Protein AF-A0A0B7A1J0-F1 (afdb_monomer_lite)

InterPro domains:
  IPR005554 NOL6/Upt22 [PTHR17972] (1-112)
  IPR035367 Nrap protein, domain 2 [PF17403] (1-101)

pLDDT: mean 89.03, std 8.46, range [56.44, 97.12]

Secondary structure (DSSP, 8-state):
----TT--HHHHHHHHHHHHHH--TTTS--B-----S-TTSPPHHHHHHH-SS--B-TTSS-BTTTT--HHHHHHHHHHHHHHHHHHHS--TTHHIIIII-PPPGGGT-S--

Radius of gyration: 17.22 Å; chains: 1; bounding box: 36×42×45 Å

Sequence (112 aa):
KKLNKTMNSYQVLRTTLINLSRADWILEPPSLFEDKHDKTQPTSDEFRNVGHCVFIDRTGYFNLAYMLTSSVFARVKQEAELAINALDCSHHNCFDILFMTHLSFSRKFDHI

Organism: NCBI:txid1028688

Foldseek 3Di:
DDDDPPDDPVRVLLVVLVCLLPDDQQPDNAELAPDDPDPPADDPVNVNVQAAGAYYYNVRHDGPCRVPHPVNSVVSNVLSVVLNVLVVPPDPCSCCVNPVDDDDPVRVDPHD

Structure (mmCIF, N/CA/C/O backbone):
data_AF-A0A0B7A1J0-F1
#
_entry.id   AF-A0A0B7A1J0-F1
#
loop_
_atom_site.group_PDB
_atom_site.id
_atom_site.type_symbol
_atom_site.label_atom_id
_atom_site.label_alt_id
_atom_site.label_comp_id
_atom_site.label_asym_id
_atom_site.label_entity_id
_atom_site.label_seq_id
_atom_site.pdbx_PDB_ins_code
_atom_site.Cartn_x
_atom_site.Cartn_y
_atom_site.Cartn_z
_atom_site.occupancy
_atom_site.B_iso_or_equiv
_atom_site.auth_seq_id
_atom_site.auth_comp_id
_atom_site.auth_asym_id
_atom_site.auth_atom_id
_atom_site.pdbx_PDB_model_num
ATOM 1 N N . LYS A 1 1 ? 11.004 7.531 5.356 1.00 65.88 1 LYS A N 1
ATOM 2 C CA . LYS A 1 1 ? 11.082 8.940 4.882 1.00 65.88 1 LYS A CA 1
ATOM 3 C C . LYS A 1 1 ? 9.675 9.516 4.926 1.00 65.88 1 LYS A C 1
ATOM 5 O O . LYS A 1 1 ? 8.765 8.823 4.490 1.00 65.88 1 LYS A O 1
ATOM 10 N N . LYS A 1 2 ? 9.484 10.716 5.480 1.00 83.62 2 LYS A N 1
ATOM 11 C CA . LYS A 1 2 ? 8.164 11.360 5.560 1.00 83.62 2 LYS A CA 1
ATOM 12 C C . LYS A 1 2 ? 7.913 12.172 4.286 1.00 83.62 2 LYS A C 1
ATOM 14 O O . LYS A 1 2 ? 8.852 12.773 3.768 1.00 83.62 2 LYS A O 1
ATOM 19 N N . LEU A 1 3 ? 6.678 12.159 3.788 1.00 90.50 3 LEU A N 1
ATOM 20 C CA . LEU A 1 3 ? 6.271 13.004 2.664 1.00 90.50 3 LEU A CA 1
ATOM 21 C C . LEU A 1 3 ? 6.324 14.485 3.068 1.00 90.50 3 LEU A C 1
ATOM 23 O O . LEU A 1 3 ? 6.041 14.829 4.217 1.00 90.50 3 LEU A O 1
ATOM 27 N N . ASN A 1 4 ? 6.672 15.359 2.124 1.00 92.75 4 ASN A N 1
ATOM 28 C CA . ASN A 1 4 ? 6.645 16.807 2.305 1.00 92.75 4 ASN A CA 1
ATOM 29 C C . ASN A 1 4 ? 6.100 17.506 1.044 1.00 92.75 4 ASN A C 1
ATOM 31 O O . ASN A 1 4 ? 5.982 16.894 -0.015 1.00 92.75 4 ASN A O 1
ATOM 35 N N . LYS A 1 5 ? 5.768 18.797 1.168 1.00 92.94 5 LYS A N 1
ATOM 36 C CA . LYS A 1 5 ? 5.136 19.583 0.093 1.00 92.94 5 LYS A CA 1
ATOM 37 C C . LYS A 1 5 ? 6.075 19.949 -1.064 1.00 92.94 5 LYS A C 1
ATOM 39 O O . LYS A 1 5 ? 5.590 20.409 -2.089 1.00 92.94 5 LYS A O 1
ATOM 44 N N . THR A 1 6 ? 7.389 19.794 -0.905 1.00 95.50 6 THR A N 1
ATOM 45 C CA . THR A 1 6 ? 8.384 20.143 -1.933 1.00 95.50 6 THR A CA 1
ATOM 46 C C . THR A 1 6 ? 8.806 18.943 -2.779 1.00 95.50 6 THR A C 1
ATOM 48 O O . THR A 1 6 ? 9.563 19.106 -3.733 1.00 95.50 6 THR A O 1
ATOM 51 N N . MET A 1 7 ? 8.323 17.740 -2.453 1.00 95.31 7 MET A N 1
ATOM 52 C CA . MET A 1 7 ? 8.622 16.530 -3.208 1.00 95.31 7 MET A CA 1
ATOM 53 C C . MET A 1 7 ? 7.934 16.532 -4.573 1.00 95.31 7 MET A C 1
ATOM 55 O O . MET A 1 7 ? 6.739 16.803 -4.680 1.00 95.31 7 MET A O 1
ATOM 59 N N . ASN A 1 8 ? 8.680 16.161 -5.612 1.00 95.50 8 ASN A N 1
ATOM 60 C CA . ASN A 1 8 ? 8.103 15.900 -6.928 1.00 95.50 8 ASN A CA 1
ATOM 61 C C . ASN A 1 8 ? 7.326 14.567 -6.946 1.00 95.50 8 ASN A C 1
ATOM 63 O O . ASN A 1 8 ? 7.434 13.747 -6.030 1.00 95.50 8 ASN A O 1
ATOM 67 N N . SER A 1 9 ? 6.552 14.329 -8.008 1.00 94.31 9 SER A N 1
ATOM 68 C CA . SER A 1 9 ? 5.712 13.129 -8.147 1.00 94.31 9 SER A CA 1
ATOM 69 C C . SER A 1 9 ? 6.500 11.821 -8.016 1.00 94.31 9 SER A C 1
ATOM 71 O O . SER A 1 9 ? 6.044 10.901 -7.340 1.00 94.31 9 SER A O 1
ATOM 73 N N . TYR A 1 10 ? 7.709 11.756 -8.582 1.00 92.62 10 TYR A N 1
ATOM 74 C CA . TYR A 1 10 ? 8.599 10.600 -8.463 1.00 92.62 10 TYR A CA 1
ATOM 75 C C . TYR A 1 10 ? 8.994 10.325 -7.007 1.00 92.62 10 TYR A C 1
ATOM 77 O O . TYR A 1 10 ? 8.911 9.196 -6.523 1.00 92.62 10 TYR A O 1
ATOM 85 N N . GLN A 1 11 ? 9.388 11.365 -6.276 1.00 94.00 11 GLN A N 1
ATOM 86 C CA . GLN A 1 11 ? 9.762 11.262 -4.871 1.00 94.00 11 GLN A CA 1
ATOM 87 C C . GLN A 1 11 ? 8.572 10.839 -4.004 1.00 94.00 11 GLN A C 1
ATOM 89 O O . GLN A 1 11 ? 8.755 10.029 -3.088 1.00 94.00 11 GLN A O 1
ATOM 94 N N . VAL A 1 12 ? 7.373 11.365 -4.287 1.00 96.31 12 VAL A N 1
ATOM 95 C CA . VAL A 1 12 ? 6.128 10.973 -3.608 1.00 96.31 12 VAL A CA 1
ATOM 96 C C . VAL A 1 12 ? 5.846 9.496 -3.856 1.00 96.31 1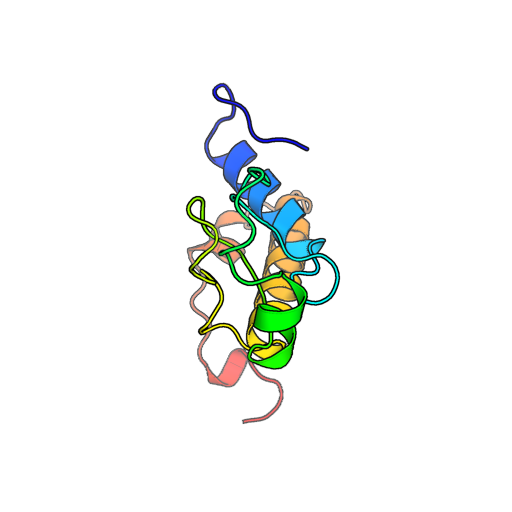2 VAL A C 1
ATOM 98 O O . VAL A 1 12 ? 5.751 8.743 -2.890 1.00 96.31 12 VAL A O 1
ATOM 101 N N . LEU A 1 13 ? 5.813 9.060 -5.120 1.00 95.06 13 LEU A N 1
ATOM 102 C CA . LEU A 1 13 ? 5.589 7.662 -5.492 1.00 95.06 13 LEU A CA 1
ATOM 103 C C . LEU A 1 13 ? 6.597 6.733 -4.811 1.00 95.06 13 LEU A C 1
ATOM 105 O O . LEU A 1 13 ? 6.197 5.810 -4.105 1.00 95.06 13 LEU A O 1
ATOM 109 N N . ARG A 1 14 ? 7.902 6.991 -4.971 1.00 94.88 14 ARG A N 1
ATOM 110 C CA . ARG A 1 14 ? 8.956 6.143 -4.394 1.00 94.88 14 ARG A CA 1
ATOM 111 C C . ARG A 1 14 ? 8.826 6.058 -2.876 1.00 94.88 14 ARG A C 1
ATOM 113 O O . ARG A 1 14 ? 9.036 5.001 -2.291 1.00 94.88 14 ARG A O 1
ATOM 120 N N . THR A 1 15 ? 8.463 7.159 -2.222 1.00 96.00 15 THR A N 1
ATOM 121 C CA . THR A 1 15 ? 8.260 7.170 -0.769 1.00 96.00 15 THR A CA 1
ATOM 122 C C . THR A 1 15 ? 7.018 6.382 -0.366 1.00 96.00 15 THR A C 1
ATOM 124 O O . THR A 1 15 ? 7.082 5.631 0.603 1.00 96.00 15 THR A O 1
ATOM 127 N N . THR A 1 16 ? 5.914 6.497 -1.101 1.00 95.69 16 THR A N 1
ATOM 128 C CA . THR A 1 16 ? 4.708 5.692 -0.872 1.00 95.69 16 THR A CA 1
ATOM 129 C C . THR A 1 16 ? 4.996 4.203 -1.038 1.00 95.69 16 THR A C 1
ATOM 131 O O . THR A 1 16 ? 4.666 3.435 -0.139 1.00 95.69 16 THR A O 1
ATOM 134 N N . LEU A 1 17 ? 5.691 3.803 -2.109 1.00 96.25 17 LEU A N 1
ATOM 135 C CA . LEU A 1 17 ? 6.091 2.410 -2.335 1.00 96.25 17 LEU A CA 1
ATOM 136 C C . LEU A 1 17 ? 6.954 1.879 -1.184 1.00 96.25 17 LEU A C 1
ATOM 138 O O . LEU A 1 17 ? 6.668 0.810 -0.660 1.00 96.25 17 LEU A O 1
ATOM 142 N N . ILE A 1 18 ? 7.948 2.649 -0.719 1.00 95.81 18 ILE A N 1
ATOM 143 C CA . ILE A 1 18 ? 8.793 2.261 0.429 1.00 95.81 18 ILE A CA 1
ATOM 144 C C . ILE A 1 18 ? 7.977 2.069 1.707 1.00 95.81 18 ILE A C 1
ATOM 146 O O . ILE A 1 18 ? 8.283 1.184 2.504 1.00 95.81 18 ILE A O 1
ATOM 150 N N . ASN A 1 19 ? 6.972 2.915 1.942 1.00 95.06 19 ASN A N 1
ATOM 151 C CA . ASN A 1 19 ? 6.109 2.751 3.107 1.00 95.06 19 ASN A CA 1
ATOM 152 C C . ASN A 1 19 ? 5.230 1.507 2.956 1.00 95.06 19 ASN A C 1
ATOM 154 O O . ASN A 1 19 ? 5.145 0.732 3.898 1.00 95.06 19 ASN A O 1
ATOM 158 N N . LEU A 1 20 ? 4.638 1.274 1.781 1.00 95.44 20 LEU A N 1
ATOM 159 C CA . LEU A 1 20 ? 3.817 0.088 1.528 1.00 95.44 20 LEU A CA 1
ATOM 160 C C . LEU A 1 20 ? 4.619 -1.209 1.651 1.00 95.44 20 LEU A C 1
ATOM 162 O O . LEU A 1 20 ? 4.150 -2.130 2.305 1.00 95.44 20 LEU A O 1
ATOM 166 N N . SER A 1 21 ? 5.834 -1.278 1.101 1.00 96.12 21 SER A N 1
ATOM 167 C CA . SER A 1 21 ? 6.640 -2.505 1.140 1.00 96.12 21 SER A CA 1
ATOM 168 C C . SER A 1 21 ? 7.037 -2.908 2.567 1.00 96.12 21 SER A C 1
ATOM 170 O O . SER A 1 21 ? 7.163 -4.091 2.874 1.00 96.12 21 SER A O 1
ATOM 172 N N . ARG A 1 22 ? 7.192 -1.927 3.466 1.00 94.06 22 ARG A N 1
ATOM 173 C CA . ARG A 1 22 ? 7.619 -2.139 4.859 1.00 94.06 22 ARG A CA 1
ATOM 174 C C . ARG A 1 22 ? 6.473 -2.193 5.863 1.00 94.06 22 ARG A C 1
ATOM 176 O O . ARG A 1 22 ? 6.676 -2.710 6.953 1.00 94.06 22 ARG A O 1
ATOM 183 N N . ALA A 1 23 ? 5.303 -1.655 5.531 1.00 91.88 23 ALA A N 1
ATOM 184 C CA . ALA A 1 23 ? 4.203 -1.541 6.476 1.00 91.88 23 ALA A CA 1
ATOM 185 C C . ALA A 1 23 ? 3.602 -2.903 6.842 1.00 91.88 23 ALA A C 1
ATOM 187 O O . ALA A 1 23 ? 3.506 -3.811 6.013 1.00 91.88 23 ALA A O 1
ATOM 188 N N . ASP A 1 24 ? 3.134 -3.025 8.078 1.00 91.00 24 ASP A N 1
ATOM 189 C CA . ASP A 1 24 ? 2.324 -4.147 8.533 1.00 91.00 24 ASP A CA 1
ATOM 190 C C . ASP A 1 24 ? 0.994 -3.620 9.070 1.00 91.00 24 ASP A C 1
ATOM 192 O O . ASP A 1 24 ? 0.866 -3.300 10.243 1.00 91.00 24 ASP A O 1
ATOM 196 N N . TRP A 1 25 ? -0.016 -3.514 8.204 1.00 92.25 25 TRP A N 1
ATOM 197 C CA . TRP A 1 25 ? -1.337 -3.002 8.597 1.00 92.25 25 TRP A CA 1
ATOM 198 C C . TRP A 1 25 ? -2.163 -4.005 9.418 1.00 92.25 25 TRP A C 1
ATOM 200 O O . TRP A 1 25 ? -3.331 -3.747 9.705 1.00 92.25 25 TRP A O 1
ATOM 210 N N . ILE A 1 26 ? -1.587 -5.161 9.759 1.00 87.38 26 ILE A N 1
ATOM 211 C CA . ILE A 1 26 ? -2.208 -6.175 10.611 1.00 87.38 26 ILE A CA 1
ATOM 212 C C . ILE A 1 26 ? -1.683 -5.995 12.038 1.00 87.38 26 ILE A C 1
ATOM 214 O O . ILE A 1 26 ? -2.465 -5.810 12.976 1.00 87.38 26 ILE A O 1
ATOM 218 N N . LEU A 1 27 ? -0.358 -6.004 12.202 1.00 88.00 27 LEU A N 1
ATOM 219 C CA . LEU A 1 27 ? 0.308 -5.879 13.502 1.00 88.00 27 LEU A CA 1
ATOM 220 C C . LEU A 1 27 ? 0.439 -4.421 13.961 1.00 88.00 27 LEU A C 1
ATOM 222 O O . LEU A 1 27 ? 0.201 -4.129 15.132 1.00 88.00 27 LEU A O 1
ATOM 226 N N . GLU A 1 28 ? 0.738 -3.507 13.040 1.00 90.69 28 GLU A N 1
ATOM 227 C CA . GLU A 1 28 ? 0.980 -2.083 13.294 1.00 90.69 28 GLU A CA 1
ATOM 228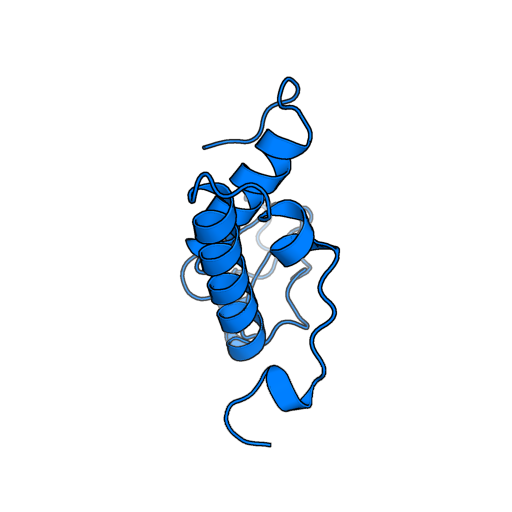 C C . GLU A 1 28 ? 0.056 -1.216 12.418 1.00 90.69 28 GLU A C 1
ATOM 230 O O . GLU A 1 28 ? 0.495 -0.568 11.458 1.00 90.69 28 GLU A O 1
ATOM 235 N N . PRO A 1 29 ? -1.259 -1.225 12.700 1.00 91.25 29 PRO A N 1
ATOM 236 C CA . PRO A 1 29 ? -2.229 -0.577 11.838 1.00 91.25 29 PRO A CA 1
ATOM 237 C C . PRO A 1 29 ? -2.058 0.947 11.836 1.00 91.25 29 PRO A C 1
ATOM 239 O O . PRO A 1 29 ? -1.984 1.566 12.903 1.00 91.25 29 PRO A O 1
ATOM 242 N N . PRO A 1 30 ? -2.014 1.593 10.657 1.00 92.88 30 PRO A N 1
ATOM 243 C CA . PRO A 1 30 ? -2.022 3.044 10.587 1.00 92.88 30 PRO A CA 1
ATOM 244 C C . PRO A 1 30 ? -3.349 3.616 11.102 1.00 92.88 30 PRO A C 1
ATOM 246 O O . PRO A 1 30 ? -4.424 3.044 10.920 1.00 92.88 30 PRO A O 1
ATOM 249 N N . SER A 1 31 ? -3.279 4.805 11.692 1.00 92.56 31 SER A N 1
ATOM 250 C CA . SER A 1 31 ? -4.449 5.564 12.130 1.00 92.56 31 SER A CA 1
ATOM 251 C C . SER A 1 31 ? -4.287 7.034 11.758 1.00 92.56 31 SER A C 1
ATOM 253 O O . SER A 1 31 ? -3.216 7.614 11.942 1.00 92.56 31 SER A O 1
ATOM 255 N N . LEU A 1 32 ? -5.351 7.634 11.221 1.00 93.12 32 LEU A N 1
ATOM 256 C CA . LEU A 1 32 ? -5.496 9.089 11.106 1.00 93.12 32 LEU A CA 1
ATOM 257 C C . LEU A 1 32 ? -6.220 9.689 12.316 1.00 93.12 32 LEU A C 1
ATOM 259 O O . LEU A 1 32 ? -6.283 10.915 12.437 1.00 93.12 32 LEU A O 1
ATOM 263 N N . PHE A 1 33 ? -6.800 8.848 13.174 1.00 90.75 33 PHE A N 1
ATOM 264 C CA . PHE A 1 33 ? -7.408 9.269 14.423 1.00 90.75 33 PHE A CA 1
ATOM 265 C C . PHE A 1 33 ? -6.297 9.591 15.420 1.00 90.75 33 PHE A C 1
ATOM 267 O O . PHE A 1 33 ? -5.550 8.716 15.861 1.00 90.75 33 PHE A O 1
ATOM 274 N N . GLU A 1 34 ? -6.174 10.874 15.738 1.00 84.12 34 GLU A N 1
ATOM 275 C CA . GLU A 1 34 ? -5.397 11.340 16.878 1.00 84.12 34 GLU A CA 1
ATOM 276 C C . GLU A 1 34 ? -6.269 11.105 18.107 1.00 84.12 34 GLU A C 1
ATOM 278 O O . GLU A 1 34 ? -7.334 11.714 18.197 1.00 84.12 34 GLU A O 1
ATOM 283 N N . ASP A 1 35 ? -5.850 10.186 18.980 1.00 69.50 35 ASP A N 1
ATOM 284 C CA . ASP A 1 35 ? -6.607 9.738 20.151 1.00 69.50 35 ASP A CA 1
ATOM 285 C C . ASP A 1 35 ? -7.085 10.940 20.978 1.00 69.50 35 ASP A C 1
ATOM 287 O O . ASP A 1 35 ? -6.316 11.625 21.659 1.00 69.50 35 ASP A O 1
ATOM 291 N N . LYS A 1 36 ? -8.370 11.258 20.829 1.00 63.91 36 LYS A N 1
ATOM 292 C CA . LYS A 1 36 ? -9.056 12.296 21.589 1.00 63.91 36 LYS A CA 1
ATOM 293 C C . LYS A 1 36 ? -9.787 11.580 22.703 1.00 63.91 36 LYS A C 1
ATOM 295 O O . LYS A 1 36 ? -10.452 10.595 22.434 1.00 63.91 36 LYS A O 1
ATOM 300 N N . HIS A 1 37 ? -9.699 12.124 23.915 1.00 56.44 37 HIS A N 1
ATOM 301 C CA . HIS A 1 37 ? -10.213 11.592 25.186 1.00 56.44 37 HIS A CA 1
ATOM 302 C C . HIS A 1 37 ? -11.666 11.048 25.224 1.00 56.44 37 HIS A C 1
ATOM 304 O O . HIS A 1 37 ? -12.088 10.567 26.278 1.00 56.44 37 HIS A O 1
ATOM 310 N N . ASP A 1 38 ? -12.431 11.106 24.133 1.00 61.97 38 ASP A N 1
ATOM 311 C CA . ASP A 1 38 ? -13.729 10.454 24.012 1.00 61.97 38 ASP A CA 1
ATOM 312 C C . ASP A 1 38 ? -13.569 8.932 23.903 1.00 61.97 38 ASP A C 1
ATOM 314 O O . ASP A 1 38 ? -12.970 8.394 22.981 1.00 61.97 38 ASP A O 1
ATOM 318 N N . LYS A 1 39 ? -14.144 8.211 24.867 1.00 69.25 39 LYS A N 1
ATOM 319 C CA . LYS A 1 39 ? -14.077 6.742 24.972 1.00 69.25 39 LYS A CA 1
ATOM 320 C C . LYS A 1 39 ? -15.122 6.010 24.116 1.00 69.25 39 LYS A C 1
ATOM 322 O O . LYS A 1 39 ? -15.494 4.888 24.446 1.00 69.25 39 LYS A O 1
ATOM 327 N N . THR A 1 40 ? -15.680 6.656 23.092 1.00 84.12 40 THR A N 1
ATOM 328 C CA . THR A 1 40 ? -16.821 6.099 22.331 1.00 84.12 40 THR A CA 1
ATOM 329 C C . THR A 1 40 ? -16.416 5.441 21.016 1.00 84.12 40 THR A C 1
ATOM 331 O O . THR A 1 40 ? -17.216 4.734 20.407 1.00 84.12 40 THR A O 1
ATOM 334 N N . GLN A 1 41 ? -15.194 5.701 20.560 1.00 87.69 41 GLN A N 1
ATOM 335 C CA . GLN A 1 41 ? -14.641 5.195 19.317 1.00 87.69 41 GLN A CA 1
ATOM 336 C C . GLN A 1 41 ? -14.188 3.742 19.502 1.00 87.69 41 GLN A C 1
ATOM 338 O O . GLN A 1 41 ? -13.632 3.415 20.555 1.00 87.69 41 GLN A O 1
ATOM 343 N N . PRO A 1 42 ? -14.372 2.880 18.487 1.00 88.25 42 PRO A N 1
ATOM 344 C CA . PRO A 1 42 ? -13.815 1.541 18.518 1.00 88.25 42 PRO A CA 1
ATOM 345 C C . PRO A 1 42 ? -12.288 1.573 18.625 1.00 88.25 42 PRO A C 1
ATOM 347 O O . PRO A 1 42 ? -11.596 2.351 17.963 1.00 88.25 42 PRO A O 1
ATOM 350 N N . THR A 1 43 ? -11.756 0.686 19.447 1.00 86.00 43 THR A N 1
ATOM 351 C CA . THR A 1 43 ? -10.324 0.450 19.596 1.00 86.00 43 THR A CA 1
ATOM 352 C C . THR A 1 43 ? -9.744 -0.219 18.347 1.00 86.00 43 THR A C 1
ATOM 354 O O . THR A 1 43 ? -10.434 -0.887 17.574 1.00 86.00 43 THR A O 1
ATOM 357 N N . SER A 1 44 ? -8.427 -0.093 18.153 1.00 82.12 44 SER A N 1
ATOM 358 C CA . SER A 1 44 ? -7.737 -0.793 17.058 1.00 82.12 44 SER A CA 1
ATOM 359 C C . SER A 1 44 ? -7.894 -2.317 17.143 1.00 82.12 44 SER A C 1
ATOM 361 O O . SER A 1 44 ? -7.992 -2.980 16.111 1.00 82.12 44 SER A O 1
ATOM 363 N N . ASP A 1 45 ? -7.965 -2.868 18.358 1.00 86.06 45 ASP A N 1
ATOM 364 C CA . ASP A 1 45 ? -8.163 -4.302 18.576 1.00 86.06 45 ASP A CA 1
ATOM 365 C C . ASP A 1 45 ? -9.579 -4.757 18.202 1.00 86.06 45 ASP A C 1
ATOM 367 O O . ASP A 1 45 ? -9.741 -5.829 17.622 1.00 86.06 45 ASP A O 1
ATOM 371 N N . GLU A 1 46 ? -10.605 -3.932 18.433 1.00 89.38 46 GLU A N 1
ATOM 372 C CA . GLU A 1 46 ? -11.967 -4.222 17.962 1.00 89.38 46 GLU A CA 1
ATOM 373 C C . GLU A 1 46 ? -12.033 -4.291 16.433 1.00 89.38 46 GLU A C 1
ATOM 375 O O . GLU A 1 46 ? -12.638 -5.216 15.890 1.00 89.38 46 GLU A O 1
ATOM 380 N N . PHE A 1 47 ? -11.344 -3.393 15.720 1.00 89.75 47 PHE A N 1
ATOM 381 C CA . PHE A 1 47 ? -11.237 -3.493 14.261 1.00 89.75 47 PHE A CA 1
ATOM 382 C C . PHE A 1 47 ? -10.485 -4.751 13.810 1.00 89.75 47 PHE A C 1
ATOM 384 O O . PHE A 1 47 ? -10.894 -5.391 12.840 1.00 89.75 47 PHE A O 1
ATOM 391 N N . ARG A 1 48 ? -9.409 -5.127 14.512 1.00 86.44 48 ARG A N 1
ATOM 392 C CA . ARG A 1 48 ? -8.606 -6.321 14.204 1.00 86.44 48 ARG A CA 1
ATOM 393 C C . ARG A 1 48 ? -9.377 -7.622 14.435 1.00 86.44 48 ARG A C 1
ATOM 395 O O . ARG A 1 48 ? -9.196 -8.577 13.690 1.00 86.44 48 ARG A O 1
ATOM 402 N N . ASN A 1 49 ? -10.259 -7.664 15.430 1.00 85.69 49 ASN A N 1
ATOM 403 C CA . ASN A 1 49 ? -11.084 -8.844 15.698 1.00 85.69 49 ASN A CA 1
ATOM 404 C C . ASN A 1 49 ? -12.113 -9.116 14.587 1.00 85.69 49 ASN A C 1
ATOM 406 O O . ASN A 1 49 ? -12.535 -10.256 14.409 1.00 85.69 49 ASN A O 1
ATOM 410 N N . VAL A 1 50 ? -12.516 -8.082 13.842 1.00 81.62 50 VAL A N 1
ATOM 411 C CA . VAL A 1 50 ? -13.522 -8.180 12.772 1.00 81.62 50 VAL A CA 1
ATOM 412 C C . VAL A 1 50 ? -12.883 -8.252 11.379 1.00 81.62 50 VAL A C 1
ATOM 414 O O . VAL A 1 50 ? -13.493 -8.785 10.452 1.00 81.62 50 VAL A O 1
ATOM 417 N N . GLY A 1 51 ? -11.669 -7.721 11.205 1.00 73.19 51 GLY A N 1
ATOM 418 C CA . GLY A 1 51 ? -11.042 -7.537 9.898 1.00 73.19 51 GLY A CA 1
ATOM 419 C C . GLY A 1 51 ? -9.567 -7.927 9.834 1.00 73.19 51 GLY A C 1
ATOM 420 O O . GLY A 1 51 ? -8.872 -8.054 10.832 1.00 73.19 51 GLY A O 1
ATOM 421 N N . HIS A 1 52 ? -9.073 -8.098 8.610 1.00 82.62 52 HIS A N 1
ATOM 422 C CA . HIS A 1 52 ? -7.702 -8.533 8.347 1.00 82.62 52 HIS A CA 1
ATOM 423 C C . HIS A 1 52 ? -6.676 -7.398 8.419 1.00 82.62 52 HIS A C 1
ATOM 425 O O . HIS A 1 52 ? -5.643 -7.540 9.064 1.00 82.62 52 HIS A O 1
ATOM 431 N N . CYS A 1 53 ? -6.947 -6.288 7.731 1.00 93.12 53 CYS A N 1
ATOM 432 C CA . CYS A 1 53 ? -6.103 -5.098 7.720 1.00 93.12 53 CYS A CA 1
ATOM 433 C C . CYS A 1 53 ? -6.874 -3.929 8.320 1.00 93.12 53 CYS A C 1
ATOM 435 O O . CYS A 1 53 ? -8.065 -3.761 8.045 1.00 93.12 53 CYS A O 1
ATOM 437 N N . VAL A 1 54 ? -6.192 -3.105 9.110 1.00 93.88 54 VAL A N 1
ATOM 438 C CA . VAL A 1 54 ? -6.806 -1.958 9.776 1.00 93.88 54 VAL A CA 1
ATOM 439 C C . VAL A 1 54 ? -6.096 -0.680 9.348 1.00 93.88 54 VAL A C 1
ATOM 441 O O . VAL A 1 54 ? -4.878 -0.572 9.440 1.00 93.88 54 VAL A O 1
ATOM 444 N N . PHE A 1 55 ? -6.874 0.290 8.873 1.00 94.88 55 PHE A N 1
ATOM 445 C CA . PHE A 1 55 ? -6.440 1.667 8.678 1.00 94.88 55 PHE A CA 1
ATOM 446 C C . PHE A 1 55 ? -7.555 2.597 9.152 1.00 94.88 55 PHE A C 1
ATOM 448 O O . PHE A 1 55 ? -8.555 2.772 8.462 1.00 94.88 55 PHE A O 1
ATOM 455 N N . ILE A 1 56 ? -7.397 3.179 10.336 1.00 93.88 56 ILE A N 1
ATOM 456 C CA . ILE A 1 56 ? -8.447 3.982 10.969 1.00 93.88 56 ILE A CA 1
ATOM 457 C C . ILE A 1 56 ? -8.501 5.380 10.342 1.00 93.88 56 ILE A C 1
ATOM 459 O O . ILE A 1 56 ? -7.473 6.038 10.149 1.00 93.88 56 ILE A O 1
ATOM 463 N N . ASP A 1 57 ? -9.708 5.834 10.015 1.00 94.19 57 ASP A N 1
ATOM 464 C CA . ASP A 1 57 ? -9.969 7.170 9.493 1.00 94.19 57 ASP A CA 1
ATOM 465 C C . ASP A 1 57 ? -9.774 8.268 10.560 1.00 94.19 57 ASP A C 1
ATOM 467 O O . ASP A 1 57 ? -9.469 8.009 11.718 1.00 94.19 57 ASP A O 1
ATOM 471 N N . ARG A 1 58 ? -9.951 9.539 10.183 1.00 93.44 58 ARG A N 1
ATOM 472 C CA . ARG A 1 58 ? -9.735 10.666 11.107 1.00 93.44 58 ARG A CA 1
ATOM 473 C C . ARG A 1 58 ? -10.797 10.762 12.209 1.00 93.44 58 ARG A C 1
ATOM 475 O O . ARG A 1 58 ? -10.541 11.401 13.226 1.00 93.44 58 ARG A O 1
ATOM 482 N N . THR A 1 59 ? -11.988 10.201 11.999 1.00 91.44 59 THR A N 1
ATOM 483 C CA . THR A 1 59 ? -13.075 10.216 12.990 1.00 91.44 59 THR A CA 1
ATOM 484 C C . THR A 1 59 ? -12.936 9.118 14.043 1.00 91.44 59 THR A C 1
ATOM 486 O O . THR A 1 59 ? -13.487 9.269 15.131 1.00 91.44 59 THR A O 1
ATOM 489 N N . GLY A 1 60 ? -12.183 8.057 13.740 1.00 91.31 60 GLY A N 1
ATOM 490 C CA . GLY A 1 60 ? -11.991 6.907 14.622 1.00 91.31 60 GLY A CA 1
ATOM 491 C C . GLY A 1 60 ? -13.048 5.813 14.457 1.00 91.31 60 GLY A C 1
ATOM 492 O O . GLY A 1 60 ? -12.949 4.784 15.113 1.00 91.31 60 GLY A O 1
ATOM 493 N N . TYR A 1 61 ? -14.050 6.000 13.591 1.00 91.69 61 TYR A N 1
ATOM 494 C CA . TYR A 1 61 ? -15.176 5.069 13.452 1.00 91.69 61 TYR A CA 1
ATOM 495 C C . TYR A 1 61 ? -15.060 4.132 12.251 1.00 91.69 61 TYR A C 1
ATOM 497 O O . TYR A 1 61 ? -15.752 3.114 12.210 1.00 91.69 61 TYR A O 1
ATOM 505 N N . PHE A 1 62 ? -14.206 4.446 11.275 1.00 92.69 62 PHE A N 1
ATOM 506 C CA . PHE A 1 62 ? -14.135 3.690 10.032 1.00 92.69 62 PHE A CA 1
ATOM 507 C C . PHE A 1 62 ? -12.756 3.091 9.797 1.00 92.69 62 PHE A C 1
ATOM 509 O O . PHE A 1 62 ? -11.734 3.774 9.825 1.00 92.69 62 PHE A O 1
ATOM 516 N N . ASN A 1 63 ? -12.752 1.805 9.451 1.00 94.25 63 ASN A N 1
ATOM 517 C CA . ASN A 1 63 ? -11.596 1.150 8.865 1.00 94.25 63 ASN A CA 1
ATOM 518 C C . ASN A 1 63 ? -11.590 1.376 7.342 1.00 94.25 63 ASN A C 1
ATOM 520 O O . ASN A 1 63 ? -12.357 0.755 6.610 1.00 94.25 63 ASN A O 1
ATOM 524 N N . LEU A 1 64 ? -10.691 2.225 6.848 1.00 94.81 64 LEU A N 1
ATOM 525 C CA . LEU A 1 64 ? -10.474 2.484 5.420 1.00 94.81 64 LEU A CA 1
ATOM 526 C C . LEU A 1 64 ? -9.996 1.241 4.653 1.00 94.81 64 LEU A C 1
ATOM 528 O O . LEU A 1 64 ? -10.179 1.154 3.441 1.00 94.81 64 LEU A O 1
ATOM 532 N N . ALA A 1 65 ? -9.403 0.272 5.349 1.00 94.31 65 ALA A N 1
ATOM 533 C CA . ALA A 1 65 ? -8.905 -0.978 4.790 1.00 94.31 65 ALA A CA 1
ATOM 534 C C . ALA A 1 65 ? -9.897 -2.149 4.933 1.00 94.31 65 ALA A C 1
ATOM 536 O O . ALA A 1 65 ? -9.499 -3.291 4.727 1.00 94.31 65 ALA A O 1
ATOM 537 N N . TYR A 1 66 ? -11.179 -1.910 5.250 1.00 92.62 66 TYR A N 1
ATOM 538 C CA . TYR A 1 66 ? -12.128 -2.990 5.577 1.00 92.62 66 TYR A CA 1
ATOM 539 C C . TYR A 1 66 ? -12.317 -4.050 4.473 1.00 92.62 66 TYR A C 1
ATOM 541 O O . TYR A 1 66 ? -12.632 -5.197 4.775 1.00 92.62 66 TYR A O 1
ATOM 549 N N . MET A 1 67 ? -12.117 -3.691 3.199 1.00 92.06 67 MET A N 1
ATOM 550 C CA . MET A 1 67 ? -12.206 -4.627 2.065 1.00 92.06 67 MET A CA 1
ATOM 551 C C . MET A 1 67 ? -10.893 -5.365 1.771 1.00 92.06 67 MET A C 1
ATOM 553 O O . MET A 1 67 ? -10.858 -6.241 0.906 1.00 92.06 67 MET A O 1
ATOM 557 N N . LEU A 1 68 ? -9.795 -4.996 2.432 1.00 92.75 68 LEU A N 1
ATOM 558 C CA . LEU A 1 68 ? -8.490 -5.602 2.203 1.00 92.75 68 LEU A CA 1
ATOM 559 C C . LEU A 1 68 ? -8.329 -6.836 3.085 1.00 92.75 68 LEU A C 1
ATOM 561 O O . LEU A 1 68 ? -8.304 -6.756 4.312 1.00 92.75 68 LEU A O 1
ATOM 565 N N . THR A 1 69 ? -8.169 -7.990 2.442 1.00 92.62 69 THR A N 1
ATOM 566 C CA . THR A 1 69 ? -7.734 -9.209 3.127 1.00 92.62 69 THR A CA 1
ATOM 567 C C . THR A 1 69 ? -6.218 -9.196 3.319 1.00 92.62 69 THR A C 1
ATOM 569 O O . THR A 1 69 ? -5.491 -8.546 2.561 1.00 92.62 69 THR A O 1
ATOM 572 N N . SER A 1 70 ? -5.716 -9.981 4.277 1.00 91.38 70 SER A N 1
ATOM 573 C CA . SER A 1 70 ? -4.272 -10.106 4.525 1.00 91.38 70 SER A CA 1
ATOM 574 C C . SER A 1 70 ? -3.514 -10.557 3.274 1.00 91.38 70 SER A C 1
ATOM 576 O O . SER A 1 70 ? -2.426 -10.065 3.000 1.00 91.38 70 SER A O 1
ATOM 578 N N . SER A 1 71 ? -4.110 -11.455 2.480 1.00 92.50 71 SER A N 1
ATOM 579 C CA . SER A 1 71 ? -3.512 -11.958 1.235 1.00 92.50 71 SER A CA 1
ATOM 580 C C . SER A 1 71 ? -3.398 -10.881 0.150 1.00 92.50 71 SER A C 1
ATOM 582 O O . SER A 1 71 ? -2.372 -10.783 -0.524 1.00 92.50 71 SER A O 1
ATOM 584 N N . VAL A 1 72 ? -4.420 -10.029 0.009 1.00 93.38 72 VAL A N 1
ATOM 585 C CA . VAL A 1 72 ? -4.401 -8.907 -0.937 1.00 93.38 72 VAL A CA 1
ATOM 586 C C . VAL A 1 72 ? -3.364 -7.879 -0.499 1.00 93.38 72 VAL A C 1
ATOM 588 O O . VAL A 1 72 ? -2.577 -7.421 -1.325 1.00 93.38 72 VAL A O 1
ATOM 591 N N . PHE A 1 73 ? -3.308 -7.559 0.795 1.00 94.88 73 PHE A N 1
ATOM 592 C CA . PHE A 1 73 ? -2.308 -6.631 1.313 1.00 94.88 73 PHE A CA 1
ATOM 593 C C . PHE A 1 73 ? -0.880 -7.178 1.172 1.00 94.88 73 PHE A C 1
ATOM 595 O O . PHE A 1 73 ? 0.006 -6.448 0.738 1.00 94.88 73 PHE A O 1
ATOM 602 N N . ALA A 1 74 ? -0.655 -8.469 1.433 1.00 94.12 74 ALA A N 1
ATOM 603 C CA . ALA A 1 74 ? 0.639 -9.115 1.212 1.00 94.12 74 ALA A CA 1
ATOM 604 C C . ALA A 1 74 ? 1.101 -8.995 -0.249 1.00 94.12 74 ALA A C 1
ATOM 606 O O . ALA A 1 74 ? 2.258 -8.664 -0.502 1.00 94.12 74 ALA A O 1
ATOM 607 N N . ARG A 1 75 ? 0.184 -9.163 -1.213 1.00 94.44 75 ARG A N 1
ATOM 608 C CA . ARG A 1 75 ? 0.485 -8.922 -2.630 1.00 94.44 75 ARG A CA 1
ATOM 609 C C . ARG A 1 75 ? 0.859 -7.464 -2.889 1.00 94.44 75 ARG A C 1
ATOM 611 O O . ARG A 1 75 ? 1.844 -7.215 -3.567 1.00 94.44 75 ARG A O 1
ATOM 618 N N . VAL A 1 76 ? 0.129 -6.500 -2.325 1.00 95.25 76 VAL A N 1
ATOM 619 C CA . VAL A 1 76 ? 0.478 -5.071 -2.449 1.00 95.25 76 VAL A CA 1
ATOM 620 C C . VAL A 1 76 ? 1.886 -4.792 -1.909 1.00 95.25 76 VAL A C 1
ATOM 622 O O . VAL A 1 76 ? 2.637 -4.060 -2.551 1.00 95.25 76 VAL A O 1
ATOM 625 N N . LYS A 1 77 ? 2.273 -5.394 -0.775 1.00 96.06 77 LYS A N 1
ATOM 626 C CA . LYS A 1 77 ? 3.634 -5.269 -0.224 1.00 96.06 77 LYS A CA 1
ATOM 627 C C . LYS A 1 77 ? 4.688 -5.809 -1.189 1.00 96.06 77 LYS A C 1
ATOM 629 O O . LYS A 1 77 ? 5.671 -5.120 -1.452 1.00 96.06 77 LYS A O 1
ATOM 634 N N . GLN A 1 78 ? 4.457 -7.007 -1.726 1.00 95.88 78 GLN A N 1
ATOM 635 C CA . GLN A 1 78 ? 5.355 -7.654 -2.682 1.00 95.88 78 GLN A CA 1
ATOM 636 C C . GLN A 1 78 ? 5.511 -6.820 -3.962 1.00 95.88 78 GLN A C 1
ATOM 638 O O . GLN A 1 78 ? 6.629 -6.554 -4.391 1.00 95.88 78 GLN A O 1
ATOM 643 N N . GLU A 1 79 ? 4.409 -6.350 -4.548 1.00 95.69 79 GLU A N 1
ATOM 644 C CA . GLU A 1 79 ? 4.439 -5.488 -5.738 1.00 95.69 79 GLU A CA 1
ATOM 645 C C . GLU A 1 79 ? 5.157 -4.160 -5.457 1.00 95.69 79 GLU A C 1
ATOM 647 O O . GLU A 1 79 ? 5.923 -3.674 -6.288 1.00 95.69 79 GLU A O 1
ATOM 652 N N . ALA A 1 80 ? 4.976 -3.580 -4.265 1.00 97.12 80 ALA A N 1
ATOM 653 C CA . ALA A 1 80 ? 5.689 -2.370 -3.871 1.00 97.12 80 ALA A CA 1
ATOM 654 C C . ALA A 1 80 ? 7.204 -2.601 -3.737 1.00 97.12 80 ALA A C 1
ATOM 656 O O . ALA A 1 80 ? 7.989 -1.741 -4.138 1.00 97.12 80 ALA A O 1
ATOM 657 N N . GLU A 1 81 ? 7.624 -3.752 -3.207 1.00 96.31 81 GLU A N 1
ATOM 658 C CA . GLU A 1 81 ? 9.034 -4.149 -3.134 1.00 96.31 81 GLU A CA 1
ATOM 659 C C . GLU A 1 81 ? 9.645 -4.341 -4.528 1.00 96.31 81 GLU A C 1
ATOM 661 O O . GLU A 1 81 ? 10.688 -3.755 -4.828 1.00 96.31 81 GLU A O 1
ATOM 666 N N . LEU A 1 82 ? 8.963 -5.079 -5.410 1.00 94.44 82 LEU A N 1
ATOM 667 C CA . LEU A 1 82 ? 9.374 -5.250 -6.805 1.00 94.44 82 LEU A CA 1
ATOM 668 C C . LEU A 1 82 ? 9.480 -3.906 -7.530 1.00 94.44 82 LEU A C 1
ATOM 670 O O . LEU A 1 82 ? 10.443 -3.673 -8.262 1.00 94.44 82 LEU A O 1
ATOM 674 N N . ALA A 1 83 ? 8.536 -2.996 -7.286 1.00 94.75 83 ALA A N 1
ATOM 675 C CA . ALA A 1 83 ? 8.553 -1.676 -7.890 1.00 94.75 83 ALA A CA 1
ATOM 676 C C . ALA A 1 83 ? 9.750 -0.833 -7.427 1.00 94.75 83 ALA A C 1
ATOM 678 O O . ALA A 1 83 ? 10.383 -0.169 -8.245 1.00 94.75 83 ALA A O 1
ATOM 679 N N . ILE A 1 84 ? 10.103 -0.873 -6.138 1.00 94.94 84 ILE A N 1
ATOM 680 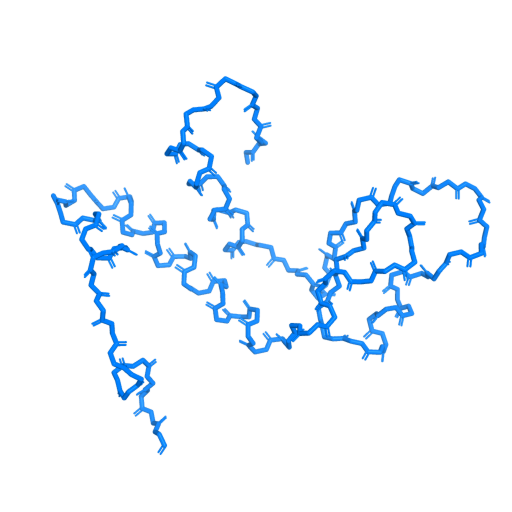C CA . ILE A 1 84 ? 11.303 -0.191 -5.623 1.00 94.94 84 ILE A CA 1
ATOM 681 C C . ILE A 1 84 ? 12.559 -0.775 -6.259 1.00 94.94 84 ILE A C 1
ATOM 683 O O . ILE A 1 84 ? 13.408 -0.010 -6.709 1.00 94.94 84 ILE A O 1
ATOM 687 N N . ASN A 1 85 ? 12.654 -2.103 -6.351 1.00 93.44 85 ASN A N 1
ATOM 688 C CA . ASN A 1 85 ? 13.787 -2.765 -6.992 1.00 93.44 85 ASN A CA 1
ATOM 689 C C . ASN A 1 85 ? 13.918 -2.332 -8.459 1.00 93.44 85 ASN A C 1
ATOM 691 O O . ASN A 1 85 ? 15.007 -1.972 -8.895 1.00 93.44 85 ASN A O 1
ATOM 695 N N . ALA A 1 86 ? 12.809 -2.266 -9.201 1.00 92.12 86 ALA A N 1
ATOM 696 C CA . ALA A 1 86 ? 12.803 -1.776 -10.578 1.00 92.12 86 ALA A CA 1
ATOM 697 C C . ALA A 1 86 ? 13.238 -0.303 -10.694 1.00 92.12 86 ALA A C 1
ATOM 699 O O . ALA A 1 86 ? 13.900 0.055 -11.665 1.00 92.12 86 ALA A O 1
ATOM 700 N N . LEU A 1 87 ? 12.886 0.546 -9.720 1.00 91.69 87 LEU A N 1
ATOM 701 C CA . LEU A 1 87 ? 13.319 1.948 -9.665 1.00 91.69 87 LEU A CA 1
ATOM 702 C C . LEU A 1 87 ? 14.795 2.113 -9.271 1.00 91.69 87 LEU A C 1
ATOM 704 O O . LEU A 1 87 ? 15.425 3.088 -9.679 1.00 91.69 87 LEU A O 1
ATOM 708 N N . ASP A 1 88 ? 15.331 1.199 -8.462 1.00 89.31 88 ASP A N 1
ATOM 709 C CA . ASP A 1 88 ? 16.717 1.233 -7.985 1.00 89.31 88 ASP A CA 1
ATOM 710 C C . ASP A 1 88 ? 17.689 0.641 -9.017 1.00 89.31 88 ASP A C 1
ATOM 712 O O . ASP A 1 88 ? 18.828 1.101 -9.146 1.00 89.31 88 ASP A O 1
ATOM 716 N N . CYS A 1 89 ? 17.234 -0.327 -9.812 1.00 81.88 89 CYS A N 1
ATOM 717 C CA . CYS A 1 89 ? 17.965 -0.803 -10.973 1.00 81.88 89 CYS A CA 1
ATOM 718 C C . CYS A 1 89 ? 18.004 0.297 -12.048 1.00 81.88 89 CYS A C 1
ATOM 720 O O . CYS A 1 89 ? 16.981 0.682 -12.604 1.00 81.88 89 CYS A O 1
ATOM 722 N N . SER A 1 90 ? 19.200 0.788 -12.388 1.00 64.31 90 SER A N 1
ATOM 723 C CA . SER A 1 90 ? 19.442 1.902 -13.331 1.00 64.31 90 SER A CA 1
ATOM 724 C C . SER A 1 90 ? 19.145 1.566 -14.806 1.00 64.31 90 SER A C 1
ATOM 726 O O . SER A 1 90 ? 19.759 2.113 -15.724 1.00 64.31 90 SER A O 1
ATOM 728 N N . HIS A 1 91 ? 18.246 0.619 -15.059 1.00 63.06 91 HIS A N 1
ATOM 729 C CA . HIS A 1 91 ? 17.883 0.176 -16.394 1.00 63.06 91 HIS A CA 1
ATOM 730 C C . HIS A 1 91 ? 16.931 1.183 -17.043 1.00 63.06 91 HIS A C 1
ATOM 732 O O . HIS A 1 91 ? 15.985 1.657 -16.420 1.00 63.06 91 HIS A O 1
ATOM 738 N N . HIS A 1 92 ? 17.149 1.466 -18.329 1.00 65.50 92 HIS A N 1
ATOM 739 C CA . HIS A 1 92 ? 16.348 2.419 -19.108 1.00 65.50 92 HIS A CA 1
ATOM 740 C C . HIS A 1 92 ? 14.850 2.052 -19.220 1.00 65.50 92 HIS A C 1
ATOM 742 O O . HIS A 1 92 ? 14.057 2.894 -19.622 1.00 65.50 92 HIS A O 1
ATOM 748 N N . ASN A 1 93 ? 14.446 0.842 -18.813 1.00 79.31 93 ASN A N 1
ATOM 749 C CA . ASN A 1 93 ? 13.104 0.296 -19.050 1.00 79.31 93 ASN 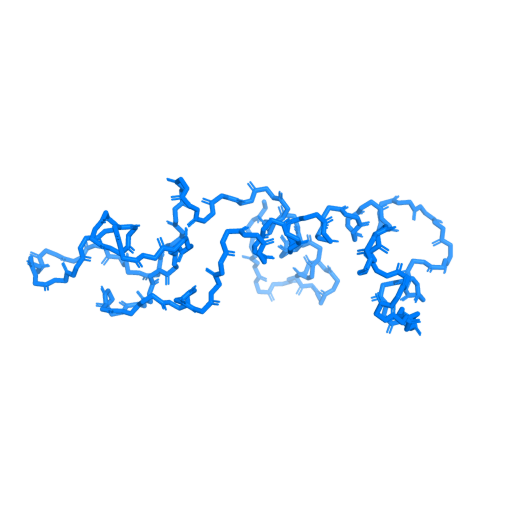A CA 1
ATOM 750 C C . ASN A 1 93 ? 12.209 0.256 -17.794 1.00 79.31 93 ASN A C 1
ATOM 752 O O . ASN A 1 93 ? 11.154 -0.376 -17.817 1.00 79.31 93 ASN A O 1
ATOM 756 N N . CYS A 1 94 ? 12.605 0.875 -16.674 1.00 87.06 94 CYS A N 1
ATOM 757 C CA . CYS A 1 94 ? 11.831 0.781 -15.428 1.00 87.06 94 CYS A CA 1
ATOM 758 C C . CYS A 1 94 ? 10.417 1.373 -15.561 1.00 87.06 94 CYS A C 1
ATOM 760 O O . CYS A 1 94 ? 9.464 0.802 -15.036 1.00 87.06 94 CYS A O 1
ATOM 762 N N . PHE A 1 95 ? 10.258 2.465 -16.315 1.00 88.31 95 PHE A N 1
ATOM 763 C CA . PHE A 1 95 ? 8.950 3.072 -16.566 1.00 88.31 95 PHE A CA 1
ATOM 764 C C . PHE A 1 95 ? 8.014 2.111 -17.309 1.00 88.31 95 PHE A C 1
ATOM 766 O O . PHE A 1 95 ? 6.858 1.946 -16.918 1.00 88.31 95 PHE A O 1
ATOM 773 N N . ASP A 1 96 ? 8.531 1.424 -18.331 1.00 90.00 96 ASP A N 1
ATOM 774 C CA . ASP A 1 96 ? 7.741 0.476 -19.113 1.00 90.00 96 ASP A CA 1
ATOM 775 C C . ASP A 1 96 ? 7.305 -0.724 -18.273 1.00 90.00 96 ASP A C 1
ATOM 777 O O . ASP A 1 96 ? 6.147 -1.140 -18.337 1.00 90.00 96 ASP A O 1
ATOM 781 N N . ILE A 1 97 ? 8.210 -1.254 -17.448 1.00 89.62 97 ILE A N 1
ATOM 782 C CA . ILE A 1 97 ? 7.923 -2.374 -16.541 1.00 89.62 97 ILE A CA 1
ATOM 783 C C . ILE A 1 97 ? 6.841 -1.990 -15.525 1.00 89.62 97 ILE A C 1
ATOM 785 O O . ILE A 1 97 ? 5.940 -2.783 -15.268 1.00 89.62 97 ILE A O 1
ATOM 789 N N . LEU A 1 98 ? 6.908 -0.776 -14.973 1.00 91.50 98 LEU A N 1
ATOM 790 C CA . LEU A 1 98 ? 5.994 -0.323 -13.922 1.00 91.50 98 LEU A CA 1
ATOM 791 C C . LEU A 1 98 ? 4.614 0.088 -14.440 1.00 91.50 98 LEU A C 1
ATOM 793 O O . LEU A 1 98 ? 3.622 -0.129 -13.746 1.00 91.50 98 LEU A O 1
ATOM 797 N N . PHE A 1 99 ? 4.544 0.715 -15.617 1.00 91.38 99 PHE A N 1
ATOM 798 C CA . PHE A 1 99 ? 3.331 1.423 -16.044 1.00 91.38 99 PHE A CA 1
ATOM 799 C C . PHE A 1 99 ? 2.813 1.038 -17.428 1.00 91.38 99 PHE A C 1
ATOM 801 O O . PHE A 1 99 ? 1.621 1.202 -17.678 1.00 91.38 99 PHE A O 1
ATOM 808 N N . MET A 1 100 ? 3.665 0.527 -18.322 1.00 92.19 100 MET A N 1
ATOM 809 C CA . MET A 1 100 ? 3.284 0.262 -19.720 1.00 92.19 100 MET A CA 1
ATOM 810 C C . MET A 1 100 ? 3.080 -1.227 -20.020 1.00 92.19 100 MET A C 1
ATOM 812 O O . MET A 1 100 ? 2.441 -1.583 -21.010 1.00 92.19 100 MET A O 1
ATOM 816 N N . THR A 1 101 ? 3.595 -2.116 -19.170 1.00 89.38 101 THR A N 1
ATOM 817 C CA . THR A 1 101 ? 3.551 -3.563 -19.393 1.00 89.38 101 THR A CA 1
ATOM 818 C C . THR A 1 101 ? 2.280 -4.167 -18.806 1.00 89.38 101 THR A C 1
ATOM 820 O O . THR A 1 101 ? 2.163 -4.381 -17.601 1.00 89.38 101 THR A O 1
ATOM 823 N N . HIS A 1 102 ? 1.318 -4.505 -19.666 1.00 88.12 102 HIS A N 1
ATOM 824 C CA . HIS A 1 102 ? 0.135 -5.246 -19.237 1.00 88.12 102 HIS A CA 1
ATOM 825 C C . HIS A 1 102 ? 0.459 -6.734 -19.012 1.00 88.12 102 HIS A C 1
ATOM 827 O O . HIS A 1 102 ? 0.882 -7.442 -19.927 1.00 88.12 102 HIS A O 1
ATOM 833 N N . LEU A 1 103 ? 0.185 -7.237 -17.807 1.00 87.69 103 LEU A N 1
ATOM 834 C CA . LEU A 1 103 ? 0.293 -8.659 -17.467 1.00 87.69 103 LEU A CA 1
ATOM 835 C C . LE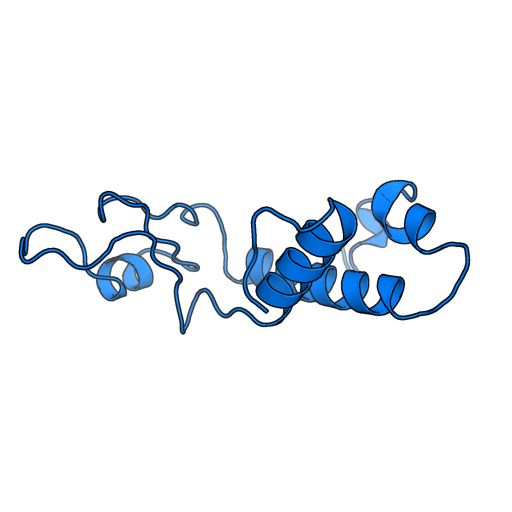U A 1 103 ? -1.090 -9.321 -17.508 1.00 87.69 103 LEU A C 1
ATOM 837 O O . LEU A 1 103 ? -2.016 -8.888 -16.818 1.00 87.69 103 LEU A O 1
ATOM 841 N N . SER A 1 104 ? -1.239 -10.391 -18.296 1.00 89.88 104 SER A N 1
ATOM 842 C CA . SER A 1 104 ? -2.455 -11.214 -18.280 1.00 89.88 104 SER A CA 1
ATOM 843 C C . SER A 1 104 ? -2.620 -11.901 -16.924 1.00 89.88 104 SER A C 1
ATOM 845 O O . SER A 1 104 ? -1.630 -12.220 -16.271 1.00 89.88 104 SER A O 1
ATOM 847 N N . PHE A 1 105 ? -3.861 -12.177 -16.508 1.00 88.56 105 PHE A N 1
ATOM 848 C CA . PHE A 1 105 ? -4.136 -12.873 -15.241 1.00 88.56 105 PHE A CA 1
ATOM 849 C C . PHE A 1 105 ? -3.344 -14.181 -15.118 1.00 88.56 105 PHE A C 1
ATOM 851 O O . PHE A 1 105 ? -2.717 -14.431 -14.09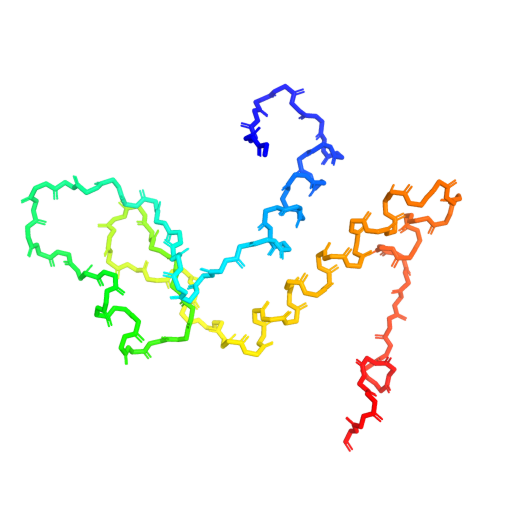6 1.00 88.56 105 PHE A O 1
ATOM 858 N N . SER A 1 106 ? -3.289 -14.952 -16.204 1.00 90.69 106 SER A N 1
ATOM 859 C CA . SER A 1 106 ? -2.579 -16.227 -16.256 1.00 90.69 106 SER A CA 1
ATOM 860 C C . SER A 1 106 ? -1.068 -16.141 -16.074 1.00 90.69 106 SER A C 1
ATOM 862 O O . SER A 1 106 ? -0.439 -17.138 -15.757 1.00 90.69 106 SER A O 1
ATOM 864 N N . ARG A 1 107 ? -0.477 -14.962 -16.280 1.00 90.56 107 ARG A N 1
ATOM 865 C CA . ARG A 1 107 ? 0.956 -14.723 -16.076 1.00 90.56 107 ARG A CA 1
ATOM 866 C C . ARG A 1 107 ? 1.264 -14.097 -14.718 1.00 90.56 107 ARG A C 1
ATOM 868 O O . ARG A 1 107 ? 2.431 -13.876 -14.425 1.00 90.56 107 ARG A O 1
ATOM 875 N N . LYS A 1 108 ? 0.239 -13.771 -13.920 1.00 89.69 108 LYS A N 1
ATOM 876 C CA . LYS A 1 108 ? 0.394 -13.202 -12.571 1.00 89.69 108 LYS A CA 1
ATOM 877 C C . LYS A 1 108 ? 0.522 -14.271 -11.487 1.00 89.69 108 LYS A C 1
ATOM 879 O O . LYS A 1 108 ? 0.945 -13.940 -10.386 1.00 89.69 108 LYS A O 1
ATOM 884 N N . PHE A 1 109 ? 0.119 -15.509 -11.775 1.00 89.12 109 PHE A N 1
ATOM 885 C CA . PHE A 1 109 ? 0.066 -16.601 -10.805 1.00 89.12 109 PHE A CA 1
ATOM 886 C C . PHE A 1 109 ? 0.748 -17.840 -11.359 1.00 89.12 109 PHE A C 1
ATOM 888 O O . PHE A 1 109 ? 0.551 -18.183 -12.522 1.00 89.12 109 PHE A O 1
ATOM 895 N N . ASP A 1 110 ? 1.501 -18.523 -10.502 1.00 90.00 110 ASP A N 1
ATOM 896 C CA . ASP A 1 110 ? 2.191 -19.764 -10.859 1.00 90.00 110 ASP A CA 1
ATOM 897 C C . ASP A 1 110 ? 1.209 -20.932 -11.063 1.00 90.00 110 ASP A C 1
ATOM 899 O O . ASP A 1 110 ? 1.495 -21.871 -11.802 1.00 90.00 110 ASP A O 1
ATOM 903 N N . HIS A 1 111 ? 0.035 -20.860 -10.426 1.00 89.94 111 HIS A N 1
ATOM 904 C CA . HIS A 1 111 ? -1.055 -21.822 -10.554 1.00 89.94 111 HIS A CA 1
ATOM 905 C C . HIS A 1 111 ? -2.396 -21.085 -10.646 1.00 89.94 111 HIS A C 1
ATOM 907 O O . HIS A 1 111 ? -2.627 -20.122 -9.909 1.00 89.94 111 HIS A O 1
ATOM 913 N N . ILE A 1 112 ? -3.279 -21.555 -11.534 1.00 78.94 112 ILE A N 1
ATOM 914 C CA . ILE A 1 112 ? -4.632 -21.023 -11.770 1.00 78.94 112 ILE A CA 1
ATOM 915 C C . ILE A 1 112 ? -5.659 -22.086 -11.413 1.00 78.94 112 ILE A C 1
ATOM 917 O O . ILE A 1 112 ? -5.447 -23.248 -11.820 1.00 78.94 112 ILE A O 1
#